Protein AF-A0A932WYL1-F1 (afdb_monomer_lite)

pLDDT: mean 93.35, std 6.83, range [58.09, 98.38]

Structure (mmCIF, N/CA/C/O backbone):
data_AF-A0A932WYL1-F1
#
_entry.id   AF-A0A932WYL1-F1
#
loop_
_atom_site.group_PDB
_atom_site.id
_atom_site.type_symbol
_atom_site.label_atom_id
_atom_site.label_alt_id
_atom_site.label_comp_id
_atom_site.label_asym_id
_atom_site.label_entity_id
_atom_site.label_seq_id
_atom_site.pdbx_PDB_ins_code
_atom_site.Cartn_x
_atom_site.Cartn_y
_atom_site.Cartn_z
_atom_site.occupancy
_atom_site.B_iso_or_equiv
_atom_site.auth_seq_id
_atom_site.auth_comp_id
_atom_site.auth_asym_id
_atom_site.auth_atom_id
_atom_site.pdbx_PDB_model_num
ATOM 1 N N . GLY A 1 1 ? 3.696 -3.843 -1.124 1.00 58.09 1 GLY A N 1
ATOM 2 C CA . GLY A 1 1 ? 4.650 -4.843 -0.619 1.00 58.09 1 GLY A CA 1
ATOM 3 C C . GLY A 1 1 ? 6.036 -4.454 -1.058 1.00 58.09 1 GLY A C 1
ATOM 4 O O . GLY A 1 1 ? 6.251 -4.389 -2.265 1.00 58.09 1 GLY A O 1
ATOM 5 N N . PRO A 1 2 ? 6.922 -4.088 -0.125 1.00 62.00 2 PRO A N 1
ATOM 6 C CA . PRO A 1 2 ? 8.300 -3.767 -0.453 1.00 62.00 2 PRO A CA 1
ATOM 7 C C . PRO A 1 2 ? 9.104 -5.030 -0.779 1.00 62.00 2 PRO A C 1
ATOM 9 O O . PRO A 1 2 ? 8.758 -6.132 -0.344 1.00 62.00 2 PRO A O 1
ATOM 12 N N . GLY A 1 3 ? 10.168 -4.869 -1.560 1.00 69.31 3 GLY A N 1
ATOM 13 C CA . GLY A 1 3 ? 11.039 -5.975 -1.945 1.00 69.31 3 GLY A CA 1
ATOM 14 C C . GLY A 1 3 ? 10.319 -7.095 -2.718 1.00 69.31 3 GLY A C 1
ATOM 15 O O . GLY A 1 3 ? 9.464 -6.851 -3.573 1.00 69.31 3 GLY A O 1
ATOM 16 N N . THR A 1 4 ? 10.645 -8.354 -2.408 1.00 75.19 4 THR A N 1
ATOM 17 C CA . THR A 1 4 ? 10.035 -9.549 -3.028 1.00 75.19 4 THR A CA 1
ATOM 18 C C . THR A 1 4 ? 8.549 -9.724 -2.706 1.00 75.19 4 THR A C 1
ATOM 20 O O . THR A 1 4 ? 7.843 -10.395 -3.460 1.00 75.19 4 THR A O 1
ATOM 23 N N . GLY A 1 5 ? 8.034 -9.040 -1.676 1.00 74.25 5 GLY A N 1
ATOM 24 C CA . GLY A 1 5 ? 6.609 -8.999 -1.334 1.00 74.25 5 GLY A CA 1
ATOM 25 C C . GLY A 1 5 ? 5.716 -8.383 -2.423 1.00 74.25 5 GLY A C 1
ATOM 26 O O . GLY A 1 5 ? 4.500 -8.330 -2.264 1.00 74.25 5 GLY A O 1
ATOM 27 N N . VAL A 1 6 ? 6.285 -7.908 -3.538 1.00 84.56 6 VAL A N 1
ATOM 28 C CA . VAL A 1 6 ? 5.537 -7.453 -4.720 1.00 84.56 6 VAL A CA 1
ATOM 29 C C . VAL A 1 6 ? 5.035 -8.598 -5.614 1.00 84.56 6 VAL A C 1
ATOM 31 O O . VAL A 1 6 ? 4.110 -8.403 -6.405 1.00 84.56 6 VAL A O 1
ATOM 34 N N . ALA A 1 7 ? 5.620 -9.796 -5.498 1.00 84.38 7 ALA A N 1
ATOM 35 C CA . ALA A 1 7 ? 5.314 -10.945 -6.349 1.00 84.38 7 ALA A CA 1
ATOM 36 C C . ALA A 1 7 ? 3.811 -11.306 -6.434 1.00 84.38 7 ALA A C 1
ATOM 38 O O . ALA A 1 7 ? 3.303 -11.381 -7.560 1.00 84.38 7 ALA A O 1
ATOM 39 N N . PRO A 1 8 ? 3.059 -11.458 -5.321 1.00 87.06 8 PRO A N 1
ATOM 40 C CA . PRO A 1 8 ? 1.629 -11.773 -5.402 1.00 87.06 8 PRO A CA 1
ATOM 41 C C . PRO A 1 8 ? 0.817 -10.657 -6.076 1.00 87.06 8 PRO A C 1
ATOM 43 O O . PRO A 1 8 ? -0.134 -10.934 -6.806 1.00 87.06 8 PRO A O 1
ATOM 46 N N . PHE A 1 9 ? 1.220 -9.391 -5.927 1.00 91.38 9 PHE A N 1
ATOM 47 C CA . PHE A 1 9 ? 0.509 -8.263 -6.540 1.00 91.38 9 PHE A CA 1
ATOM 48 C C . PHE A 1 9 ? 0.671 -8.213 -8.056 1.00 91.38 9 PHE A C 1
ATOM 50 O O . PHE A 1 9 ? -0.265 -7.825 -8.758 1.00 91.38 9 PHE A O 1
ATOM 57 N N . ARG A 1 10 ? 1.815 -8.663 -8.587 1.00 93.81 10 ARG A N 1
ATOM 58 C CA . ARG A 1 10 ? 1.966 -8.865 -10.033 1.00 93.81 10 ARG A CA 1
ATOM 59 C C . ARG A 1 10 ? 0.959 -9.901 -10.540 1.00 93.81 10 ARG A C 1
ATOM 61 O O . ARG A 1 10 ? 0.273 -9.623 -11.522 1.00 93.81 10 ARG A O 1
ATOM 68 N N . ALA A 1 11 ? 0.831 -11.039 -9.855 1.00 93.38 11 ALA A N 1
ATOM 69 C CA . ALA A 1 11 ? -0.127 -12.082 -10.223 1.00 93.38 11 ALA A CA 1
ATOM 70 C C . ALA A 1 11 ? -1.580 -11.579 -10.148 1.00 93.38 11 ALA A C 1
ATOM 72 O O . ALA A 1 11 ? -2.349 -11.785 -11.085 1.00 93.38 11 ALA A O 1
ATOM 73 N N . PHE A 1 12 ? -1.944 -10.834 -9.096 1.00 94.25 12 PHE A N 1
ATOM 74 C CA . PHE A 1 12 ? -3.278 -10.231 -8.970 1.00 94.25 12 PHE A CA 1
ATOM 75 C C . PHE A 1 12 ? -3.597 -9.297 -10.137 1.00 94.25 12 PHE A C 1
ATOM 77 O O . PHE A 1 12 ? -4.690 -9.351 -10.696 1.00 94.25 12 PHE A O 1
ATOM 84 N N . LEU A 1 13 ? -2.647 -8.445 -10.527 1.00 95.56 13 LEU A N 1
ATOM 85 C CA . LEU A 1 13 ? -2.841 -7.528 -11.647 1.00 95.56 13 LEU A CA 1
ATOM 86 C C . LEU A 1 13 ? -2.969 -8.277 -12.975 1.00 95.56 13 LEU A C 1
ATOM 88 O O . LEU A 1 13 ? -3.848 -7.938 -13.762 1.00 95.56 13 LEU A O 1
ATOM 92 N N . GLN A 1 14 ? -2.154 -9.310 -13.209 1.00 95.50 14 GLN A N 1
ATOM 93 C CA . GLN A 1 14 ? -2.276 -10.154 -14.402 1.00 95.50 14 GLN A CA 1
ATOM 94 C C . GLN A 1 14 ? -3.656 -10.814 -14.490 1.00 95.50 14 GLN A C 1
ATOM 96 O O . GLN A 1 14 ? -4.297 -10.727 -15.536 1.00 95.50 14 GLN A O 1
ATOM 101 N N . GLU A 1 15 ? -4.147 -11.387 -13.391 1.00 96.31 15 GLU A N 1
ATOM 102 C CA . GLU A 1 15 ? -5.472 -12.012 -13.343 1.00 96.31 15 GLU A CA 1
ATOM 103 C C . GLU A 1 15 ? -6.588 -10.996 -13.610 1.00 96.31 15 GLU A C 1
ATOM 105 O O . GLU A 1 15 ? -7.496 -11.237 -14.405 1.00 96.31 15 GLU A O 1
ATOM 110 N N . ARG A 1 16 ? -6.509 -9.813 -12.990 1.00 96.06 16 ARG A N 1
ATOM 111 C CA . ARG A 1 16 ? -7.496 -8.744 -13.195 1.00 96.06 16 ARG A CA 1
ATOM 112 C C . ARG A 1 16 ? -7.517 -8.247 -14.636 1.00 96.06 16 ARG A C 1
ATOM 114 O O . ARG A 1 16 ? -8.595 -7.982 -15.159 1.00 96.06 16 ARG A O 1
ATOM 121 N N . ILE A 1 17 ? -6.359 -8.153 -15.288 1.00 94.00 17 ILE A N 1
ATOM 122 C CA . ILE A 1 17 ? -6.263 -7.792 -16.708 1.00 94.00 17 ILE A CA 1
ATOM 123 C C . ILE A 1 17 ? -6.871 -8.890 -17.584 1.00 94.00 17 ILE A C 1
ATOM 125 O O . ILE A 1 17 ? -7.669 -8.575 -18.464 1.00 94.00 17 ILE A O 1
ATOM 129 N N . ALA A 1 18 ? -6.537 -10.158 -17.327 1.00 95.81 18 ALA A N 1
ATOM 1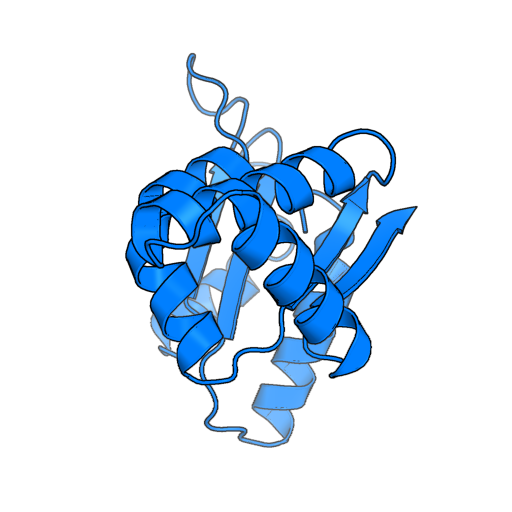30 C CA . ALA A 1 18 ? -7.062 -11.294 -18.083 1.00 95.81 18 ALA A CA 1
ATOM 131 C C . ALA A 1 18 ? -8.593 -11.392 -17.986 1.00 95.81 18 ALA A C 1
ATOM 133 O O . ALA A 1 18 ? -9.262 -11.648 -18.983 1.00 95.81 18 ALA A O 1
ATOM 134 N N . ARG A 1 19 ? -9.153 -11.107 -16.804 1.00 97.00 19 ARG A N 1
ATOM 135 C CA . ARG A 1 19 ? -10.604 -11.053 -16.564 1.00 97.00 19 ARG A CA 1
ATOM 136 C C . ARG A 1 19 ? -11.268 -9.737 -16.970 1.00 97.00 19 ARG A C 1
ATOM 138 O O . ARG A 1 19 ? -12.463 -9.590 -16.742 1.00 97.00 19 ARG A O 1
ATOM 145 N N . GLN A 1 20 ? -10.513 -8.774 -17.500 1.00 94.12 20 GLN A N 1
ATOM 146 C CA . GLN A 1 20 ? -11.007 -7.431 -17.831 1.00 94.12 20 GLN A CA 1
ATOM 147 C C . GLN A 1 20 ? -11.721 -6.738 -16.654 1.00 94.12 20 GLN A C 1
ATOM 149 O O . GLN A 1 20 ? -12.683 -5.999 -16.838 1.00 94.12 20 GLN A O 1
ATOM 154 N N . ALA A 1 21 ? -11.248 -6.962 -15.426 1.00 95.38 21 ALA A N 1
ATOM 155 C CA . ALA A 1 21 ? -11.852 -6.387 -14.232 1.00 95.38 21 ALA A CA 1
ATOM 156 C C . ALA A 1 21 ? -11.752 -4.849 -14.238 1.00 95.38 21 ALA A C 1
ATOM 158 O O . ALA A 1 21 ? -10.681 -4.281 -14.467 1.00 95.38 21 ALA A O 1
ATOM 159 N N . GLU A 1 22 ? -12.860 -4.174 -13.926 1.00 92.06 22 GLU A N 1
ATOM 160 C CA . GLU A 1 22 ? -12.959 -2.706 -13.984 1.00 92.06 22 GLU A CA 1
ATOM 161 C C . GLU A 1 22 ? -12.568 -2.004 -12.678 1.00 92.06 22 GLU A C 1
ATOM 163 O O . GLU A 1 22 ? -12.290 -0.806 -12.666 1.00 92.06 22 GLU A O 1
ATOM 168 N N . GLY A 1 23 ? -12.524 -2.739 -11.562 1.00 93.62 23 GLY A N 1
ATOM 169 C CA . GLY A 1 23 ? -12.209 -2.153 -10.260 1.00 93.62 23 GLY A CA 1
ATOM 170 C C . GLY A 1 23 ? -10.803 -1.540 -10.213 1.00 93.62 23 GLY A C 1
ATOM 171 O O . GLY A 1 23 ? -9.846 -2.091 -10.771 1.00 93.62 23 GLY A O 1
ATOM 172 N N . LYS A 1 24 ? -10.686 -0.421 -9.497 1.00 96.25 24 LYS A N 1
ATOM 173 C CA . LYS A 1 24 ? -9.450 0.359 -9.365 1.00 96.25 24 LYS A CA 1
ATOM 174 C C . LYS A 1 24 ? -8.367 -0.437 -8.621 1.00 96.25 24 LYS A C 1
ATOM 176 O O . LYS A 1 24 ? -8.669 -1.202 -7.708 1.00 96.25 24 LYS A O 1
ATOM 181 N N . ASN A 1 25 ? -7.102 -0.215 -8.982 1.00 97.50 25 ASN A N 1
ATOM 182 C CA . ASN A 1 25 ? -5.943 -0.828 -8.325 1.00 97.50 25 ASN A CA 1
ATOM 183 C C . ASN A 1 25 ? -4.963 0.252 -7.873 1.00 97.50 25 ASN A C 1
ATOM 185 O O . ASN A 1 25 ? -4.662 1.166 -8.642 1.00 97.50 25 ASN A O 1
ATOM 189 N N . TRP A 1 26 ? -4.428 0.117 -6.664 1.00 98.06 26 TRP A N 1
ATOM 190 C CA . TRP A 1 26 ? -3.379 0.991 -6.149 1.00 98.06 26 TRP A CA 1
ATOM 191 C C . TRP A 1 26 ? -2.293 0.152 -5.487 1.00 98.06 26 TRP A C 1
ATOM 193 O O . TRP A 1 26 ? -2.567 -0.614 -4.565 1.00 98.06 26 TRP A O 1
ATOM 203 N N . LEU A 1 27 ? -1.061 0.292 -5.970 1.00 96.94 27 LEU A N 1
ATOM 204 C CA . LEU A 1 27 ? 0.109 -0.369 -5.412 1.00 96.94 27 LEU A CA 1
ATOM 205 C C . LEU A 1 27 ? 1.020 0.638 -4.701 1.00 96.94 27 LEU A C 1
ATOM 207 O O . LEU A 1 27 ? 1.571 1.549 -5.321 1.00 96.94 27 LEU A O 1
ATOM 211 N N . PHE A 1 28 ? 1.225 0.407 -3.404 1.00 96.06 28 PHE A N 1
ATOM 212 C CA . PHE A 1 28 ? 2.332 0.977 -2.642 1.00 96.06 28 PHE A CA 1
ATOM 213 C C . PHE A 1 28 ? 3.520 0.011 -2.706 1.00 96.06 28 PHE A C 1
ATOM 215 O O . PHE A 1 28 ? 3.458 -1.120 -2.201 1.00 96.06 28 PHE A O 1
ATOM 222 N N . PHE A 1 29 ? 4.600 0.451 -3.343 1.00 94.88 29 PHE A N 1
ATOM 223 C CA . PHE A 1 29 ? 5.844 -0.300 -3.483 1.00 94.88 29 PHE A CA 1
ATOM 224 C C . PHE A 1 29 ? 6.987 0.492 -2.860 1.00 94.88 29 PHE A C 1
ATOM 226 O O . PHE A 1 29 ? 7.018 1.719 -2.953 1.00 94.88 29 PHE A O 1
ATOM 233 N N . GLY A 1 30 ? 7.936 -0.203 -2.242 1.00 92.88 30 GLY A N 1
ATOM 234 C CA . GLY A 1 30 ? 9.148 0.446 -1.780 1.00 92.88 30 GLY A CA 1
ATOM 235 C C . GLY A 1 30 ? 10.358 -0.464 -1.819 1.00 92.88 30 GLY A C 1
ATOM 236 O O . GLY A 1 30 ? 10.233 -1.676 -1.654 1.00 92.88 30 GLY A O 1
ATOM 237 N N . GLU A 1 31 ? 11.514 0.141 -2.057 1.00 93.25 31 GLU A N 1
ATOM 238 C CA . GLU A 1 31 ? 12.801 -0.542 -1.990 1.00 93.25 31 GLU A CA 1
ATOM 239 C C . GLU A 1 31 ? 13.950 0.436 -1.700 1.00 93.25 31 GLU A C 1
ATOM 241 O O . GLU A 1 31 ? 13.728 1.580 -1.294 1.00 93.25 31 GLU A O 1
ATOM 246 N N . ARG A 1 32 ? 15.203 -0.002 -1.848 1.00 93.06 32 ARG A N 1
ATOM 247 C CA . ARG A 1 32 ? 16.387 0.839 -1.665 1.00 93.06 32 ARG A CA 1
ATOM 248 C C . ARG A 1 32 ? 16.533 1.862 -2.787 1.00 93.06 32 ARG A C 1
ATOM 250 O O . ARG A 1 32 ? 16.418 3.048 -2.491 1.00 93.06 32 ARG A O 1
ATOM 257 N N . ASN A 1 33 ? 16.743 1.432 -4.029 1.00 94.44 33 ASN A N 1
ATOM 258 C CA . ASN A 1 33 ? 17.004 2.332 -5.154 1.00 94.44 33 ASN A CA 1
ATOM 259 C C . ASN A 1 33 ? 16.056 2.068 -6.322 1.00 94.44 33 ASN A C 1
ATOM 261 O O . ASN A 1 33 ? 15.823 0.917 -6.695 1.00 94.44 33 ASN A O 1
ATOM 265 N N . ARG A 1 34 ? 15.573 3.122 -6.984 1.00 93.75 34 ARG A N 1
ATOM 266 C CA . ARG A 1 34 ? 14.694 2.954 -8.152 1.00 93.75 34 ARG A CA 1
ATOM 267 C C . ARG A 1 34 ? 15.384 2.278 -9.325 1.00 93.75 34 ARG A C 1
ATOM 269 O O . ARG A 1 34 ? 14.773 1.457 -10.001 1.00 93.75 34 ARG A O 1
ATOM 276 N N . ALA A 1 35 ? 16.637 2.650 -9.572 1.00 92.69 35 ALA A N 1
ATOM 277 C CA . ALA A 1 35 ? 17.369 2.222 -10.759 1.00 92.69 35 ALA A CA 1
ATOM 278 C C . ALA A 1 35 ? 17.685 0.718 -10.765 1.00 92.69 35 ALA A C 1
ATOM 280 O O . ALA A 1 35 ? 17.750 0.123 -11.836 1.00 92.69 35 ALA A O 1
ATOM 281 N N . THR A 1 36 ? 17.877 0.108 -9.592 1.00 92.25 36 THR A N 1
ATOM 282 C CA . THR A 1 36 ? 18.297 -1.299 -9.477 1.00 92.25 36 THR A CA 1
ATOM 283 C C . THR A 1 36 ? 17.237 -2.195 -8.853 1.00 92.25 36 THR A C 1
ATOM 285 O O . THR A 1 36 ? 17.170 -3.374 -9.188 1.00 92.25 36 THR A O 1
ATOM 288 N N . ASP A 1 37 ? 16.389 -1.646 -7.981 1.00 93.25 37 ASP A N 1
ATOM 289 C CA . ASP A 1 37 ? 15.568 -2.446 -7.070 1.00 93.25 37 ASP A CA 1
ATOM 290 C C . ASP A 1 37 ? 14.059 -2.282 -7.345 1.00 93.25 37 ASP A C 1
ATOM 292 O O . ASP A 1 37 ? 13.219 -2.803 -6.609 1.00 93.25 37 ASP A O 1
ATOM 296 N N . PHE A 1 38 ? 13.676 -1.586 -8.428 1.00 94.12 38 PHE A N 1
ATOM 297 C CA . PHE A 1 38 ? 12.277 -1.499 -8.853 1.00 94.12 38 PHE A CA 1
ATOM 298 C C . PHE A 1 38 ? 11.842 -2.754 -9.623 1.00 94.12 38 PHE A C 1
ATOM 300 O O . PHE A 1 38 ? 11.699 -2.765 -10.849 1.00 94.12 38 PHE A O 1
ATOM 307 N N . TYR A 1 39 ? 11.622 -3.836 -8.880 1.00 92.69 39 TYR A N 1
ATOM 308 C CA . TYR A 1 39 ? 11.213 -5.123 -9.436 1.00 92.69 39 TYR A CA 1
ATOM 309 C C . TYR A 1 39 ? 9.938 -5.008 -10.275 1.00 92.69 39 TYR A C 1
ATOM 311 O O . TYR A 1 39 ? 8.924 -4.473 -9.826 1.00 92.69 39 TYR A O 1
ATOM 319 N N . TYR A 1 40 ? 9.989 -5.543 -11.498 1.00 93.69 40 TYR A N 1
ATOM 320 C CA . TYR A 1 40 ? 8.909 -5.455 -12.488 1.00 93.69 40 TYR A CA 1
ATOM 321 C C . TYR A 1 40 ? 8.472 -4.013 -12.813 1.00 93.69 40 TYR A C 1
ATOM 323 O O . TYR A 1 40 ? 7.331 -3.792 -13.223 1.00 93.69 40 TYR A O 1
ATOM 331 N N . GLY A 1 41 ? 9.368 -3.034 -12.652 1.00 94.06 41 GLY A N 1
ATOM 332 C CA . GLY A 1 41 ? 9.060 -1.616 -12.817 1.00 94.06 41 GLY A CA 1
ATOM 333 C C . GLY A 1 41 ? 8.431 -1.265 -14.165 1.00 94.06 41 GLY A C 1
ATOM 334 O O . GLY A 1 41 ? 7.438 -0.535 -14.197 1.00 94.06 41 GLY A O 1
ATOM 335 N N . ASP A 1 42 ? 8.920 -1.853 -15.259 1.00 95.56 42 ASP A N 1
ATOM 336 C CA . ASP A 1 42 ? 8.351 -1.652 -16.599 1.00 95.56 42 ASP A CA 1
ATOM 337 C C . ASP A 1 42 ? 6.897 -2.129 -16.686 1.00 95.56 42 ASP A C 1
ATOM 339 O O . ASP A 1 42 ? 6.040 -1.424 -17.217 1.00 95.56 42 ASP A O 1
ATOM 343 N N . PHE A 1 43 ? 6.592 -3.298 -16.110 1.00 95.75 43 PHE A N 1
ATOM 344 C CA . PHE A 1 43 ? 5.234 -3.844 -16.084 1.00 95.75 43 PHE A CA 1
ATOM 345 C C . PHE A 1 43 ? 4.282 -2.906 -15.338 1.00 95.75 43 PHE A C 1
ATOM 347 O O . PHE A 1 43 ? 3.231 -2.544 -15.864 1.00 95.75 43 PHE A O 1
ATOM 354 N N . PHE A 1 44 ? 4.658 -2.467 -14.137 1.00 96.62 44 PHE A N 1
ATOM 355 C CA . PHE A 1 44 ? 3.817 -1.578 -13.338 1.00 96.62 44 PHE A CA 1
ATOM 356 C C . PHE A 1 44 ? 3.643 -0.202 -13.983 1.00 96.62 44 PHE A C 1
ATOM 358 O O . PHE A 1 44 ? 2.526 0.311 -14.028 1.00 96.62 44 PHE A O 1
ATOM 365 N N . THR A 1 45 ? 4.717 0.362 -14.537 1.00 96.75 45 THR A N 1
ATOM 366 C CA . THR A 1 45 ? 4.689 1.670 -15.206 1.00 96.75 45 THR A CA 1
ATOM 367 C C . THR A 1 45 ? 3.782 1.639 -16.438 1.00 96.75 45 THR A C 1
ATOM 369 O O . THR A 1 45 ? 2.976 2.546 -16.635 1.00 96.75 45 THR A O 1
ATOM 372 N N . GLN A 1 46 ? 3.828 0.567 -17.238 1.00 97.12 46 GLN A N 1
ATOM 373 C CA . GLN A 1 46 ? 2.921 0.402 -18.380 1.00 97.12 46 GLN A CA 1
ATOM 374 C C . GLN A 1 46 ? 1.448 0.311 -17.957 1.00 97.12 46 GLN A C 1
ATOM 376 O O . GLN A 1 46 ? 0.574 0.826 -18.656 1.00 97.12 46 GLN A O 1
ATOM 381 N N . LEU A 1 47 ? 1.141 -0.344 -16.831 1.00 96.62 47 LEU A N 1
ATOM 382 C CA . LEU A 1 47 ? -0.232 -0.402 -16.317 1.00 96.62 47 LEU A CA 1
ATOM 383 C C . LEU A 1 47 ? -0.719 0.949 -15.798 1.00 96.62 47 LEU A C 1
ATOM 385 O O . LEU A 1 47 ? -1.891 1.279 -15.994 1.00 96.62 47 LEU A O 1
ATOM 389 N N . GLU A 1 48 ? 0.166 1.726 -15.177 1.00 97.31 48 GLU A N 1
ATOM 390 C CA . GLU A 1 48 ? -0.143 3.087 -14.745 1.00 97.31 48 GLU A CA 1
ATOM 391 C C . GLU A 1 48 ? -0.442 4.004 -15.933 1.00 97.31 48 GLU A C 1
ATOM 393 O O . GLU A 1 48 ? -1.483 4.656 -15.954 1.00 97.31 48 GLU A O 1
ATOM 398 N N . GLN A 1 49 ? 0.382 3.959 -16.983 1.00 97.00 49 GLN A N 1
ATOM 399 C CA . GLN A 1 49 ? 0.150 4.717 -18.221 1.00 97.00 49 GLN A CA 1
ATOM 400 C C . GLN A 1 49 ? -1.177 4.357 -18.907 1.00 97.00 49 GLN A C 1
ATOM 402 O O . GLN A 1 49 ? -1.814 5.209 -19.519 1.00 97.00 49 GLN A O 1
ATOM 407 N N . LYS A 1 50 ? -1.625 3.101 -18.783 1.00 94.94 50 LYS A N 1
ATOM 408 C CA . LYS A 1 50 ? -2.924 2.626 -19.294 1.00 94.94 50 LYS A CA 1
ATOM 409 C C . LYS A 1 50 ? -4.105 2.949 -18.365 1.00 94.94 50 LYS A C 1
ATOM 411 O O . LYS A 1 50 ? -5.219 2.500 -18.632 1.00 94.94 50 LYS A O 1
ATOM 416 N N . GLY A 1 51 ? -3.877 3.650 -17.251 1.00 94.88 51 GLY A N 1
ATOM 417 C CA . GLY A 1 51 ? -4.906 3.977 -16.259 1.00 94.88 51 GLY A CA 1
ATOM 418 C C . GLY A 1 51 ? -5.452 2.764 -15.495 1.00 94.88 51 GLY A C 1
ATOM 419 O O . GLY A 1 51 ? -6.522 2.842 -14.898 1.00 94.88 51 GLY A O 1
ATOM 420 N N . LYS A 1 52 ? -4.752 1.620 -15.523 1.00 95.38 52 LYS A N 1
ATOM 421 C CA . LYS A 1 52 ? -5.178 0.372 -14.860 1.00 95.38 52 LYS A CA 1
ATOM 422 C C . LYS A 1 52 ? -4.619 0.219 -13.445 1.00 95.38 52 LYS A C 1
ATOM 424 O O . LYS A 1 52 ? -5.084 -0.641 -12.694 1.00 95.38 52 LYS A O 1
ATOM 429 N N . LEU A 1 53 ? -3.632 1.033 -13.083 1.00 97.62 53 LEU A N 1
ATOM 430 C CA . LEU A 1 53 ? -2.939 0.995 -11.802 1.00 97.62 53 LEU A CA 1
ATOM 431 C C . LEU A 1 53 ? -2.567 2.414 -11.369 1.00 97.62 53 LEU A C 1
ATOM 433 O O . LEU A 1 53 ? -2.113 3.202 -12.185 1.00 97.62 53 LEU A O 1
ATOM 437 N N .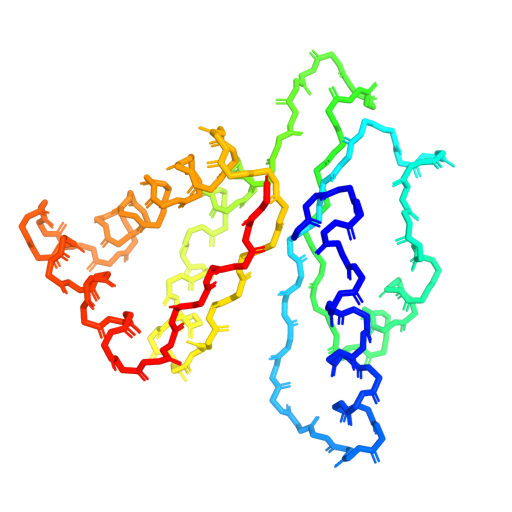 ARG A 1 54 ? -2.715 2.729 -10.085 1.00 97.94 54 ARG A N 1
ATOM 438 C CA . ARG A 1 54 ? -2.061 3.881 -9.458 1.00 97.94 54 ARG A CA 1
ATOM 439 C C . ARG A 1 54 ? -0.822 3.401 -8.709 1.00 97.94 54 ARG A C 1
ATOM 441 O O . ARG A 1 54 ? -0.926 2.437 -7.945 1.00 97.94 54 ARG A O 1
ATOM 448 N N . LEU A 1 55 ? 0.322 4.059 -8.887 1.00 97.38 55 LEU A N 1
ATOM 449 C CA . LEU A 1 55 ? 1.551 3.736 -8.164 1.00 97.38 55 LEU A CA 1
ATOM 450 C C . LEU A 1 55 ? 1.871 4.754 -7.073 1.00 97.38 55 LEU A C 1
ATOM 452 O O . LEU A 1 55 ? 1.632 5.956 -7.172 1.00 97.38 55 LEU A O 1
ATOM 456 N N . SER A 1 56 ? 2.446 4.255 -5.988 1.00 97.25 56 SER A N 1
ATOM 457 C CA . SER A 1 56 ? 3.093 5.064 -4.961 1.00 97.25 56 SER A CA 1
ATOM 458 C C . SER A 1 56 ? 4.402 4.386 -4.590 1.00 97.25 56 SER A C 1
ATOM 460 O O . SER A 1 56 ? 4.403 3.313 -3.989 1.00 97.25 56 SER A O 1
ATOM 462 N N . LEU A 1 57 ? 5.507 4.989 -5.032 1.00 95.75 57 LEU A N 1
ATOM 463 C CA . LEU A 1 57 ? 6.839 4.388 -5.014 1.00 95.75 57 LEU A CA 1
ATOM 464 C C . LEU A 1 57 ? 7.728 5.073 -3.973 1.00 95.75 57 LEU A C 1
ATOM 466 O O . LEU A 1 57 ? 7.932 6.285 -4.041 1.00 95.75 57 LEU A O 1
ATOM 470 N N . ALA A 1 58 ? 8.253 4.301 -3.025 1.00 94.62 58 ALA A N 1
ATOM 471 C CA . ALA A 1 58 ? 9.134 4.769 -1.959 1.00 94.62 58 ALA A CA 1
ATOM 472 C C . ALA A 1 58 ? 10.539 4.168 -2.112 1.00 94.62 58 ALA A C 1
ATOM 474 O O . ALA A 1 58 ? 10.720 2.972 -1.903 1.00 94.62 58 ALA A O 1
ATOM 475 N N . PHE A 1 59 ? 11.538 4.986 -2.444 1.00 95.00 59 PHE A N 1
ATOM 476 C CA . PHE A 1 59 ? 12.927 4.534 -2.559 1.00 95.00 59 PHE A CA 1
ATOM 477 C C . PHE A 1 59 ? 13.773 5.143 -1.444 1.00 95.00 59 PHE A C 1
ATOM 479 O O . PHE A 1 59 ? 13.991 6.351 -1.392 1.00 95.00 59 PHE A O 1
ATOM 486 N N . SER A 1 60 ? 14.218 4.300 -0.515 1.00 93.19 60 SER A N 1
ATOM 487 C CA . SER A 1 60 ? 14.847 4.734 0.740 1.00 93.19 60 SER A CA 1
ATOM 488 C C . SER A 1 60 ? 16.278 5.260 0.587 1.00 93.19 60 SER A C 1
ATOM 490 O O . SER A 1 60 ? 16.816 5.799 1.554 1.00 93.19 60 SER A O 1
ATOM 492 N N . ARG A 1 61 ? 16.902 5.086 -0.585 1.00 94.50 61 ARG A N 1
ATOM 493 C CA . ARG A 1 61 ? 18.293 5.474 -0.874 1.00 94.50 61 ARG A CA 1
ATOM 494 C C . ARG A 1 61 ? 18.467 6.372 -2.100 1.00 94.50 61 ARG A C 1
ATOM 496 O O . ARG A 1 61 ? 19.593 6.762 -2.381 1.00 94.50 61 ARG A O 1
ATOM 503 N N . ASP A 1 62 ? 17.384 6.731 -2.788 1.00 92.62 62 ASP A N 1
ATOM 504 C CA . ASP A 1 62 ? 17.439 7.663 -3.926 1.00 92.62 62 ASP A CA 1
ATOM 505 C C . ASP A 1 62 ? 17.720 9.111 -3.482 1.00 92.62 62 ASP A C 1
ATOM 507 O O . ASP A 1 62 ? 18.170 9.931 -4.279 1.00 92.62 62 ASP A O 1
ATOM 511 N N . THR A 1 63 ? 17.435 9.446 -2.219 1.00 91.75 63 THR A N 1
ATOM 512 C CA . THR A 1 63 ? 17.672 10.777 -1.640 1.00 91.75 63 THR A CA 1
ATOM 513 C C . THR A 1 63 ? 18.215 10.659 -0.217 1.00 91.75 63 THR A C 1
ATOM 515 O O . THR A 1 63 ? 18.095 9.602 0.405 1.00 91.75 63 THR A O 1
ATOM 518 N N . ASP A 1 64 ? 18.732 11.760 0.335 1.00 91.38 64 ASP A N 1
ATOM 519 C CA . ASP A 1 64 ? 19.180 11.826 1.736 1.00 91.38 64 ASP A CA 1
ATOM 520 C C . ASP A 1 64 ? 18.044 11.559 2.741 1.00 91.38 64 ASP A C 1
ATOM 522 O O . ASP A 1 64 ? 18.277 11.106 3.865 1.00 91.38 64 ASP A O 1
ATOM 526 N N . GLN A 1 65 ? 16.793 11.814 2.344 1.00 91.88 65 GLN A N 1
ATOM 527 C CA . GLN A 1 65 ? 15.622 11.518 3.159 1.00 91.88 65 GLN A CA 1
ATOM 528 C C . GLN A 1 65 ? 15.132 10.090 2.898 1.00 91.88 65 GLN A C 1
ATOM 530 O O . GLN A 1 65 ? 14.736 9.731 1.789 1.00 91.88 65 GLN A O 1
ATOM 535 N N . LYS A 1 66 ? 15.095 9.269 3.953 1.00 93.25 66 LYS A N 1
ATOM 536 C CA . LYS A 1 66 ? 14.590 7.893 3.867 1.00 93.25 66 LYS A CA 1
ATOM 537 C C . LYS A 1 66 ? 13.067 7.886 3.743 1.00 93.25 66 LYS A C 1
ATOM 539 O O . LYS A 1 66 ? 12.350 8.141 4.713 1.00 93.25 66 LYS A O 1
ATOM 544 N N . VAL A 1 67 ? 12.569 7.551 2.556 1.00 93.44 67 VAL A N 1
ATOM 545 C CA . VAL A 1 67 ? 11.134 7.405 2.286 1.00 93.44 67 VAL A CA 1
ATOM 546 C C . VAL A 1 67 ? 10.755 5.925 2.260 1.00 93.44 67 VAL A C 1
ATOM 548 O O . VAL A 1 67 ? 11.364 5.140 1.537 1.00 93.44 67 VAL A O 1
ATOM 551 N N . TYR A 1 68 ? 9.723 5.559 3.024 1.00 93.19 68 TYR A N 1
ATOM 552 C CA . TYR A 1 68 ? 9.138 4.217 3.067 1.00 93.19 68 TYR A CA 1
ATOM 553 C C . TYR A 1 68 ? 7.643 4.262 2.723 1.00 93.19 68 TYR A C 1
ATOM 555 O O . TYR A 1 68 ? 7.032 5.333 2.671 1.00 93.19 68 TYR A O 1
ATOM 563 N N . VAL A 1 69 ? 7.035 3.096 2.490 1.00 94.06 69 VAL A N 1
ATOM 564 C CA . VAL A 1 69 ? 5.638 2.991 2.033 1.00 94.06 69 VAL A CA 1
ATOM 565 C C . VAL A 1 69 ? 4.645 3.616 3.013 1.00 94.06 69 VAL A C 1
ATOM 567 O O . VAL A 1 69 ? 3.728 4.312 2.584 1.00 94.06 69 VAL A O 1
ATOM 570 N N . GLN A 1 70 ? 4.868 3.471 4.319 1.00 94.31 70 GLN A N 1
ATOM 571 C CA . GLN A 1 70 ? 4.023 4.045 5.362 1.00 94.31 70 GLN A CA 1
ATOM 572 C C . GLN A 1 70 ? 4.032 5.585 5.347 1.00 94.31 70 GLN A C 1
ATOM 574 O O . GLN A 1 70 ? 3.007 6.214 5.609 1.00 94.31 70 GLN A O 1
ATOM 579 N N . HIS A 1 71 ? 5.143 6.212 4.935 1.00 95.62 71 HIS A N 1
ATOM 580 C CA . HIS A 1 71 ? 5.205 7.666 4.748 1.00 95.62 71 HIS A CA 1
ATOM 581 C C . HIS A 1 71 ? 4.322 8.107 3.574 1.00 95.62 71 HIS A C 1
ATOM 583 O O . HIS A 1 71 ? 3.608 9.107 3.670 1.00 95.62 71 HIS A O 1
ATOM 589 N N . LEU A 1 72 ? 4.328 7.347 2.473 1.00 96.75 72 LEU A N 1
ATOM 590 C CA . LEU A 1 72 ? 3.467 7.629 1.323 1.00 96.75 72 LEU A CA 1
ATOM 591 C C . LEU A 1 72 ? 1.990 7.406 1.648 1.00 96.75 72 LEU A C 1
ATOM 593 O O . LEU A 1 72 ? 1.157 8.207 1.236 1.00 96.75 72 LEU A O 1
ATOM 597 N N . MET A 1 73 ? 1.668 6.368 2.423 1.00 97.38 73 MET A N 1
ATOM 598 C CA . MET A 1 73 ? 0.306 6.121 2.901 1.00 97.38 73 MET A CA 1
ATOM 599 C C . MET A 1 73 ? -0.223 7.302 3.723 1.00 97.38 73 MET A C 1
ATOM 601 O O . MET A 1 73 ? -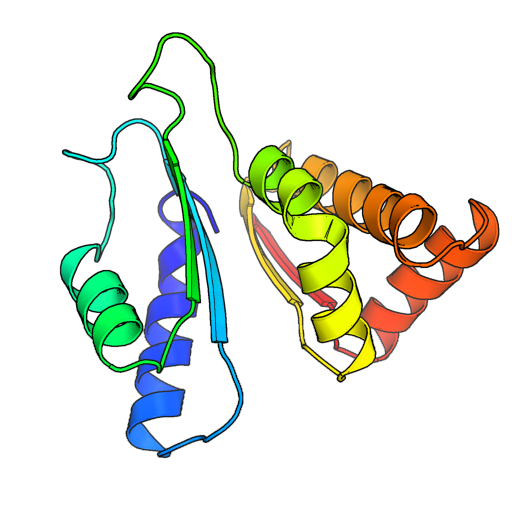1.335 7.761 3.474 1.00 97.38 73 MET A O 1
ATOM 605 N N . LEU A 1 74 ? 0.581 7.851 4.644 1.00 97.31 74 LEU A N 1
ATOM 606 C CA . LEU A 1 74 ? 0.205 9.041 5.416 1.00 97.31 74 LEU A CA 1
ATOM 607 C C . LEU A 1 74 ? 0.057 10.291 4.543 1.00 97.31 74 LEU A C 1
ATOM 609 O O . LEU A 1 74 ? -0.896 11.054 4.718 1.00 97.31 74 LEU A O 1
ATOM 613 N N . LYS A 1 75 ? 0.956 10.496 3.572 1.00 97.56 75 LYS A N 1
ATOM 614 C CA . LYS A 1 75 ? 0.844 11.600 2.603 1.00 97.56 75 LYS A CA 1
ATOM 615 C C . LYS A 1 75 ? -0.473 11.529 1.822 1.00 97.56 75 LYS A C 1
ATOM 617 O O . LYS A 1 75 ? -1.100 12.551 1.564 1.00 97.56 75 LYS A O 1
ATOM 622 N N . GLU A 1 76 ? -0.910 10.318 1.499 1.00 97.75 76 GLU A N 1
ATOM 623 C CA . GLU A 1 76 ? -2.116 10.023 0.724 1.00 97.75 76 GLU A CA 1
ATOM 624 C C . GLU A 1 76 ? -3.341 9.685 1.589 1.00 97.75 76 GLU A C 1
ATOM 626 O O . GLU A 1 76 ? -4.343 9.185 1.074 1.00 97.75 76 GLU A O 1
ATOM 631 N N . LYS A 1 77 ? -3.304 9.978 2.896 1.00 97.94 77 LYS A N 1
ATOM 632 C CA . LYS A 1 77 ? -4.302 9.520 3.879 1.00 97.94 77 LYS A CA 1
ATOM 633 C C . LYS A 1 77 ? -5.757 9.745 3.475 1.00 97.94 77 LYS A C 1
ATOM 635 O O . LYS A 1 77 ? -6.574 8.849 3.639 1.00 97.94 77 LYS A O 1
ATOM 640 N N . LYS A 1 78 ? -6.082 10.912 2.905 1.00 98.06 78 LYS A N 1
ATOM 641 C CA . LYS A 1 78 ? -7.449 11.237 2.457 1.00 98.06 78 LYS A CA 1
ATOM 642 C C . LYS A 1 78 ? -7.890 10.335 1.303 1.00 98.06 78 LYS A C 1
ATOM 644 O O . LYS A 1 78 ? -8.964 9.751 1.353 1.00 98.06 78 LYS A O 1
ATOM 649 N N . SER A 1 79 ? -7.036 10.189 0.290 1.00 98.12 79 SER A N 1
ATOM 650 C CA . SER A 1 79 ? -7.278 9.309 -0.855 1.00 98.12 79 SER A CA 1
ATOM 651 C C . SER A 1 79 ? -7.430 7.855 -0.409 1.00 98.12 79 SER A C 1
ATOM 653 O O . SER A 1 79 ? -8.363 7.180 -0.833 1.00 98.12 79 SER A O 1
ATOM 655 N N . LEU A 1 80 ? -6.524 7.376 0.453 1.00 97.81 80 LEU A N 1
ATOM 656 C CA . LEU A 1 80 ? -6.552 5.998 0.932 1.00 97.81 80 LEU A CA 1
ATOM 657 C C . LEU A 1 80 ? -7.795 5.727 1.785 1.00 97.81 80 LEU A C 1
ATOM 659 O O . LEU A 1 80 ? -8.445 4.701 1.604 1.00 97.81 80 LEU A O 1
ATOM 663 N N . TRP A 1 81 ? -8.168 6.661 2.662 1.00 98.31 81 TRP A N 1
ATOM 664 C CA . TRP A 1 81 ? -9.398 6.554 3.441 1.00 98.31 81 TRP A CA 1
ATOM 665 C C . TRP A 1 81 ? -10.641 6.488 2.549 1.00 98.31 81 TRP A C 1
ATOM 667 O O . TRP A 1 81 ? -11.476 5.611 2.745 1.00 98.31 81 TRP A O 1
ATOM 677 N N . ASN A 1 82 ? -10.731 7.328 1.514 1.00 98.31 82 ASN A N 1
ATOM 678 C CA . ASN A 1 82 ? -11.846 7.278 0.564 1.00 98.31 82 ASN A CA 1
ATOM 679 C C . ASN A 1 82 ? -11.939 5.920 -0.145 1.00 98.31 82 ASN A C 1
ATOM 681 O O . ASN A 1 82 ? -13.025 5.361 -0.239 1.00 98.31 82 ASN A O 1
ATOM 685 N N . TRP A 1 83 ? -10.813 5.338 -0.573 1.00 98.19 83 TRP A N 1
ATOM 686 C CA . TRP A 1 83 ? -10.804 3.988 -1.154 1.00 98.19 83 TRP A CA 1
ATOM 687 C C . TRP A 1 83 ? -11.323 2.937 -0.167 1.00 98.19 83 TRP A C 1
ATOM 689 O O . TRP A 1 83 ? -12.102 2.061 -0.538 1.00 98.19 83 TRP A O 1
ATOM 699 N N . ILE A 1 84 ? -10.919 3.034 1.100 1.00 97.44 84 ILE A N 1
ATOM 700 C CA . ILE A 1 84 ? -11.385 2.144 2.169 1.00 97.44 84 ILE A CA 1
ATOM 701 C C . ILE A 1 84 ? -12.905 2.267 2.374 1.00 97.44 84 ILE A C 1
ATOM 703 O O . ILE A 1 84 ? -13.575 1.243 2.551 1.00 97.44 84 ILE A O 1
ATOM 707 N N . GLN A 1 85 ? -13.449 3.486 2.323 1.00 97.62 85 GLN A N 1
ATOM 708 C CA . GLN A 1 85 ? -14.893 3.740 2.411 1.00 97.62 85 GLN A CA 1
ATOM 709 C C . GLN A 1 85 ? -15.650 3.252 1.165 1.00 97.62 85 GLN A C 1
ATOM 711 O O . GLN A 1 85 ? -16.744 2.713 1.292 1.00 97.62 85 GLN A O 1
ATOM 716 N N . GLU A 1 86 ? -15.041 3.330 -0.022 1.00 97.00 86 GLU A N 1
ATOM 717 C CA . GLU A 1 86 ? -15.569 2.772 -1.282 1.00 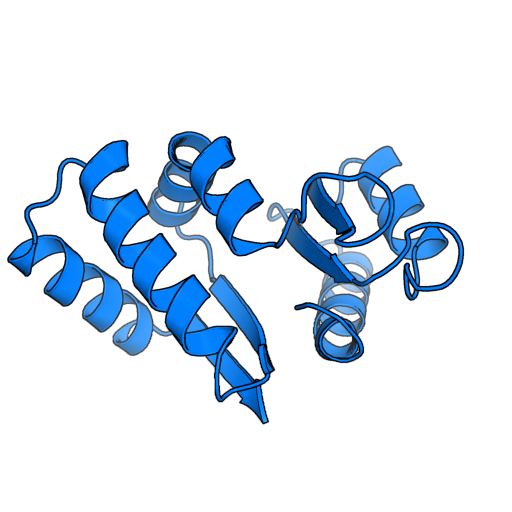97.00 86 GLU A CA 1
ATOM 718 C C . GLU A 1 86 ? -15.536 1.227 -1.334 1.00 97.00 86 GLU A C 1
ATOM 720 O O . GLU A 1 86 ? -15.899 0.631 -2.347 1.00 97.00 86 GLU A O 1
ATOM 725 N N . GLY A 1 87 ? -15.109 0.551 -0.262 1.00 95.88 87 GLY A N 1
ATOM 726 C CA . GLY A 1 87 ? -15.112 -0.911 -0.188 1.00 95.88 87 GLY A CA 1
ATOM 727 C C . GLY A 1 87 ? -13.813 -1.577 -0.644 1.00 95.88 87 GLY A C 1
ATOM 728 O O . GLY A 1 87 ? -13.814 -2.784 -0.886 1.00 95.88 87 GLY A O 1
ATOM 729 N N . ALA A 1 88 ? -12.701 -0.840 -0.745 1.00 97.00 88 ALA A N 1
ATOM 730 C CA . ALA A 1 88 ? -11.417 -1.423 -1.127 1.00 97.00 88 ALA A CA 1
ATOM 731 C C . ALA A 1 88 ? -10.975 -2.553 -0.182 1.00 97.00 88 ALA A C 1
ATOM 733 O O . ALA A 1 88 ? -11.225 -2.526 1.027 1.00 97.00 88 ALA A O 1
ATOM 734 N N . ILE A 1 89 ? -10.266 -3.525 -0.760 1.00 97.25 89 ILE A N 1
ATOM 735 C CA . ILE A 1 89 ? -9.608 -4.612 -0.038 1.00 97.25 89 ILE A CA 1
ATOM 736 C C . ILE A 1 89 ? -8.113 -4.295 0.028 1.00 97.25 89 ILE A C 1
ATOM 738 O O . ILE A 1 89 ? -7.466 -4.098 -1.003 1.00 97.25 89 ILE A O 1
ATOM 742 N N . LEU A 1 90 ? -7.570 -4.236 1.240 1.00 96.44 90 LEU A N 1
ATOM 743 C CA . LEU A 1 90 ? -6.154 -4.006 1.501 1.00 96.44 90 LEU A CA 1
ATOM 744 C C . LEU A 1 90 ? -5.419 -5.339 1.596 1.00 96.44 90 LEU A C 1
ATOM 746 O O . LEU A 1 90 ? -5.845 -6.245 2.315 1.00 96.44 90 LEU A O 1
ATOM 750 N N . TYR A 1 91 ? -4.273 -5.407 0.929 1.00 94.62 91 TYR A N 1
ATOM 751 C CA . TYR A 1 91 ? -3.346 -6.525 1.018 1.00 94.62 91 TYR A CA 1
ATOM 752 C C . TYR A 1 91 ? -1.958 -6.008 1.389 1.00 94.62 91 TYR A C 1
ATOM 754 O O . TYR A 1 91 ? -1.441 -5.085 0.752 1.00 94.62 91 TYR A O 1
ATOM 762 N N . VAL A 1 92 ? -1.346 -6.613 2.402 1.00 92.38 92 VAL A N 1
ATOM 763 C CA . VAL A 1 92 ? 0.002 -6.277 2.868 1.00 92.38 92 VAL A CA 1
ATOM 764 C C . VAL A 1 92 ? 0.873 -7.520 2.775 1.00 92.38 92 VAL A C 1
ATOM 766 O O . VAL A 1 92 ? 0.573 -8.523 3.410 1.00 92.38 92 VAL A O 1
ATOM 769 N N . CYS A 1 93 ? 1.954 -7.432 1.998 1.00 88.06 93 CYS A N 1
ATOM 770 C CA . CYS A 1 93 ? 2.964 -8.485 1.879 1.00 88.06 93 CYS A CA 1
ATOM 771 C C . CYS A 1 93 ? 4.367 -7.934 2.110 1.00 88.06 93 CYS A C 1
ATOM 773 O O . CYS A 1 93 ? 4.668 -6.825 1.652 1.00 88.06 93 CYS A O 1
ATOM 775 N N . GLY A 1 94 ? 5.221 -8.724 2.761 1.00 81.62 94 GLY A N 1
ATOM 776 C CA . GLY A 1 94 ? 6.627 -8.409 3.025 1.00 81.62 94 GLY A CA 1
ATOM 777 C C . GLY A 1 94 ? 7.041 -8.749 4.458 1.00 81.62 94 GLY A C 1
ATOM 778 O O . GLY A 1 94 ? 6.508 -9.681 5.044 1.00 81.62 94 GLY A O 1
ATOM 779 N N . ASP A 1 95 ? 7.977 -7.971 5.001 1.00 83.50 95 ASP A N 1
ATOM 780 C CA . ASP A 1 95 ? 8.559 -8.167 6.336 1.00 83.50 95 ASP A CA 1
ATOM 781 C C . ASP A 1 95 ? 7.514 -8.106 7.470 1.00 83.50 95 ASP A C 1
ATOM 783 O O . ASP A 1 95 ? 6.838 -7.085 7.663 1.00 83.50 95 ASP A O 1
ATOM 787 N N . ALA A 1 96 ? 7.400 -9.197 8.232 1.00 77.88 96 ALA A N 1
ATOM 788 C CA . ALA A 1 96 ? 6.458 -9.311 9.345 1.00 77.88 96 ALA A CA 1
ATOM 789 C C . ALA A 1 96 ? 6.859 -8.485 10.575 1.00 77.88 96 ALA A C 1
ATOM 791 O O . ALA A 1 96 ? 5.997 -7.993 11.313 1.00 77.88 96 ALA A O 1
ATOM 792 N N . GLU A 1 97 ? 8.160 -8.338 10.832 1.00 75.56 97 GLU A N 1
ATOM 793 C CA . GLU A 1 97 ? 8.637 -7.835 12.119 1.00 75.56 97 GLU A CA 1
ATOM 794 C C . GLU A 1 97 ? 8.475 -6.327 12.284 1.00 75.56 97 GLU A C 1
ATOM 796 O O . GLU A 1 97 ? 8.118 -5.875 13.383 1.00 75.56 97 GLU A O 1
ATOM 801 N N . LYS A 1 98 ? 8.739 -5.560 11.219 1.00 82.12 98 LYS A N 1
ATOM 802 C CA . LYS A 1 98 ? 8.741 -4.092 11.237 1.00 82.12 98 LYS A CA 1
ATOM 803 C C . LYS A 1 98 ? 7.689 -3.526 10.299 1.00 82.12 98 LYS A C 1
ATOM 805 O O . LYS A 1 98 ? 6.824 -2.777 10.749 1.00 82.12 98 LYS A O 1
ATOM 810 N N . MET A 1 99 ? 7.708 -3.920 9.026 1.00 84.12 99 MET A N 1
ATOM 811 C CA . MET A 1 99 ? 6.857 -3.286 8.013 1.00 84.12 99 MET A CA 1
ATOM 812 C C . MET A 1 99 ? 5.367 -3.509 8.285 1.00 84.12 99 MET A C 1
ATOM 814 O O . MET A 1 99 ? 4.591 -2.555 8.263 1.00 84.12 99 MET A O 1
ATOM 818 N N . ALA A 1 100 ? 4.967 -4.740 8.614 1.00 86.19 100 ALA A N 1
ATOM 819 C CA . ALA A 1 100 ? 3.567 -5.055 8.897 1.00 86.19 100 ALA A CA 1
ATOM 820 C C . ALA A 1 100 ? 3.002 -4.232 10.071 1.00 86.19 100 ALA A C 1
ATOM 822 O O . ALA A 1 100 ? 1.884 -3.723 9.996 1.00 86.19 100 ALA A O 1
ATOM 823 N N . LYS A 1 101 ? 3.795 -4.057 11.139 1.00 89.56 101 LYS A N 1
ATOM 824 C CA . LYS A 1 101 ? 3.403 -3.272 12.321 1.00 89.56 101 LYS A CA 1
ATOM 825 C C . LYS A 1 101 ? 3.294 -1.784 12.005 1.00 89.56 101 LYS A C 1
ATOM 827 O O . LYS A 1 101 ? 2.334 -1.147 12.426 1.00 89.56 101 LYS A O 1
ATOM 832 N N . GLU A 1 102 ? 4.252 -1.236 11.261 1.00 92.06 102 GLU A N 1
ATOM 833 C CA . GLU A 1 102 ? 4.245 0.178 10.868 1.00 92.06 102 GLU A CA 1
ATOM 834 C C . GLU A 1 102 ? 3.062 0.500 9.947 1.00 92.06 102 GLU A C 1
ATOM 836 O O . GLU A 1 102 ? 2.404 1.526 10.117 1.00 92.06 102 GLU A O 1
ATOM 841 N N . VAL A 1 103 ? 2.741 -0.393 9.006 1.00 93.06 103 VAL A N 1
ATOM 842 C CA . VAL A 1 103 ? 1.566 -0.245 8.138 1.00 93.06 103 VAL A CA 1
ATOM 843 C C . VAL A 1 103 ? 0.271 -0.287 8.949 1.00 93.06 103 VAL A C 1
ATOM 845 O O . VAL A 1 103 ? -0.600 0.554 8.734 1.00 93.06 103 VAL A O 1
ATOM 848 N N . ASP A 1 104 ? 0.149 -1.210 9.905 1.00 93.62 104 ASP A N 1
ATOM 849 C CA . ASP A 1 104 ? -1.026 -1.305 10.776 1.00 93.62 104 ASP A CA 1
ATOM 850 C C . ASP A 1 104 ? -1.221 -0.033 11.620 1.00 93.62 104 ASP A C 1
ATOM 852 O O . ASP A 1 104 ? -2.310 0.543 11.650 1.00 93.62 104 ASP A O 1
ATOM 856 N N . GLN A 1 105 ? -0.142 0.480 12.218 1.00 95.69 105 GLN A N 1
ATOM 857 C CA . GLN A 1 105 ? -0.153 1.753 12.947 1.00 95.69 105 GLN A CA 1
ATOM 858 C C . GLN A 1 105 ? -0.569 2.925 12.052 1.00 95.69 105 GLN A C 1
ATOM 860 O O . GLN A 1 105 ? -1.385 3.758 12.458 1.00 95.69 105 GLN A O 1
ATOM 865 N N . VAL A 1 106 ? -0.060 2.979 10.819 1.00 96.81 106 VAL A N 1
ATOM 866 C CA . VAL A 1 106 ? -0.446 4.017 9.862 1.00 96.81 106 VAL A CA 1
ATOM 867 C C . VAL A 1 106 ? -1.910 3.900 9.454 1.00 96.81 106 VAL A C 1
ATOM 869 O O . VAL A 1 106 ? -2.576 4.925 9.349 1.00 96.81 106 VAL A O 1
ATOM 872 N N . LEU A 1 107 ? -2.465 2.699 9.289 1.00 96.94 107 LEU A N 1
ATOM 873 C CA . LEU A 1 107 ? -3.899 2.543 9.023 1.00 96.94 107 LEU A CA 1
ATOM 874 C C . LEU A 1 107 ? -4.752 3.094 10.173 1.00 96.94 107 LEU A C 1
ATOM 876 O O . LEU A 1 107 ? -5.713 3.824 9.919 1.00 96.94 107 LEU A O 1
ATOM 880 N N . HIS A 1 108 ? -4.365 2.834 11.426 1.00 97.94 108 HIS A N 1
ATOM 881 C CA . HIS A 1 108 ? -5.027 3.434 12.586 1.00 97.94 108 HIS A CA 1
ATOM 882 C C . HIS A 1 108 ? -4.930 4.960 12.587 1.00 97.94 108 HIS A C 1
ATOM 884 O O . HIS A 1 108 ? -5.917 5.641 12.877 1.00 97.94 108 HIS A O 1
ATOM 890 N N . GLN A 1 109 ? -3.760 5.508 12.255 1.00 98.19 109 GLN A N 1
ATOM 891 C CA . GLN A 1 109 ? -3.554 6.950 12.151 1.00 98.19 109 GLN A CA 1
ATOM 892 C C . GLN A 1 109 ? -4.413 7.569 11.042 1.00 98.19 109 GLN A C 1
ATOM 894 O O . GLN A 1 109 ? -5.047 8.596 11.267 1.00 98.19 109 GLN A O 1
ATOM 899 N N . ILE A 1 110 ? -4.501 6.930 9.875 1.00 98.38 110 ILE A N 1
ATOM 900 C CA . ILE A 1 110 ? -5.333 7.386 8.756 1.00 98.38 110 ILE A CA 1
ATOM 901 C C . ILE A 1 110 ? -6.814 7.372 9.138 1.00 98.38 110 ILE A C 1
ATOM 903 O O . ILE A 1 110 ? -7.513 8.346 8.868 1.00 98.38 110 ILE A O 1
ATOM 907 N N . ALA A 1 111 ? -7.287 6.325 9.815 1.00 98.00 111 ALA A N 1
ATOM 908 C CA . ALA A 1 111 ? -8.672 6.250 10.275 1.00 98.00 111 ALA A CA 1
ATOM 909 C C . ALA A 1 111 ? -9.023 7.390 11.251 1.00 98.00 111 ALA A C 1
ATOM 911 O O . ALA A 1 111 ? -10.110 7.959 11.173 1.00 98.00 111 ALA A O 1
ATOM 912 N N . LYS A 1 112 ? -8.080 7.790 12.112 1.00 98.31 112 LYS A N 1
ATOM 913 C CA . LYS A 1 112 ? -8.256 8.937 13.015 1.00 98.31 112 LYS A CA 1
ATOM 914 C C . LYS A 1 112 ? -8.197 10.275 12.277 1.00 98.31 112 LYS A C 1
ATOM 916 O O . LYS A 1 112 ? -9.102 11.090 12.390 1.00 98.31 112 LYS A O 1
ATOM 921 N N . GLU A 1 113 ? -7.143 10.509 11.499 1.00 98.06 113 GLU A N 1
ATOM 922 C CA . GLU A 1 113 ? -6.873 11.823 10.900 1.00 98.06 113 GLU A CA 1
ATOM 923 C C . GLU A 1 113 ? -7.720 12.136 9.662 1.00 98.06 113 GLU A C 1
ATOM 925 O O . GLU A 1 113 ? -8.050 13.296 9.424 1.00 98.06 113 GLU A O 1
ATOM 930 N N . ALA A 1 114 ? -8.020 11.133 8.835 1.00 97.94 114 ALA A N 1
ATOM 931 C CA . ALA A 1 114 ? -8.831 11.298 7.629 1.00 97.94 114 ALA A CA 1
ATOM 932 C C . ALA A 1 114 ? -10.286 10.865 7.845 1.00 97.94 114 ALA A C 1
ATOM 934 O O . ALA A 1 114 ? -11.177 11.445 7.229 1.00 97.94 114 ALA A O 1
ATOM 935 N N . GLY A 1 115 ? -10.521 9.878 8.714 1.00 97.00 115 GLY A N 1
ATOM 936 C CA . GLY A 1 115 ? -11.862 9.396 9.047 1.00 97.00 115 GLY A CA 1
ATOM 937 C C . GLY A 1 115 ? -12.527 10.093 10.227 1.00 97.00 115 GLY A C 1
ATOM 938 O O . GLY A 1 115 ? -13.730 9.933 10.400 1.00 97.00 115 GLY A O 1
ATOM 939 N N . GLY A 1 116 ? -11.780 10.863 11.025 1.00 97.75 116 GLY A N 1
ATOM 940 C CA . GLY A 1 116 ? -12.316 11.531 12.213 1.00 97.75 116 GLY A CA 1
ATOM 941 C C . GLY A 1 116 ? -12.680 10.572 13.347 1.00 97.75 116 GLY A C 1
ATOM 942 O O . GLY A 1 116 ? -13.404 10.967 14.256 1.00 97.75 116 GLY A O 1
ATOM 943 N N . LEU A 1 117 ? -12.205 9.324 13.295 1.00 98.12 117 LEU A N 1
ATOM 944 C CA . LEU A 1 117 ? -12.486 8.328 14.321 1.00 98.12 117 LEU A CA 1
ATOM 945 C C . LEU A 1 117 ? -11.677 8.608 15.588 1.00 98.12 117 LEU A C 1
ATOM 947 O O . LEU A 1 117 ? -10.516 9.023 15.535 1.00 98.12 117 LEU A O 1
ATOM 951 N N . SER A 1 118 ? -12.261 8.305 16.739 1.00 98.38 118 SER A N 1
ATOM 952 C CA . SER A 1 118 ? -11.515 8.178 17.982 1.00 98.38 118 SER A CA 1
ATOM 953 C C . SER A 1 118 ? -10.551 6.988 17.937 1.00 98.38 118 SER A C 1
ATOM 955 O O . SER A 1 118 ? -10.566 6.129 17.052 1.00 98.38 118 SER A O 1
ATOM 957 N N . GLU A 1 119 ? -9.686 6.919 18.940 1.00 96.94 119 GLU A N 1
ATOM 958 C CA . GLU A 1 119 ? -8.732 5.829 19.108 1.00 96.94 119 GLU A CA 1
ATOM 959 C C . GLU A 1 119 ? -9.427 4.463 19.311 1.00 96.94 119 GLU A C 1
ATOM 961 O O . GLU A 1 119 ? -8.977 3.452 18.774 1.00 96.94 119 GLU A O 1
ATOM 966 N N . GLU A 1 120 ? -10.562 4.419 20.016 1.00 97.94 120 GLU A N 1
ATOM 967 C CA . GLU A 1 120 ? -11.348 3.189 20.183 1.00 97.94 120 GLU A CA 1
ATOM 968 C C . GLU A 1 120 ? -12.081 2.785 18.899 1.00 97.94 120 GLU A C 1
ATOM 970 O O . GLU A 1 120 ? -12.008 1.623 18.489 1.00 97.94 120 GLU A O 1
ATOM 975 N N . GLU A 1 121 ? -12.714 3.743 18.219 1.00 98.06 121 GLU A N 1
ATOM 976 C CA . GLU A 1 121 ? -13.397 3.503 16.944 1.00 98.06 121 GLU A CA 1
ATOM 977 C C . GLU A 1 121 ? -12.417 3.054 15.859 1.00 98.06 121 GLU A C 1
ATOM 979 O O . GLU A 1 121 ? -12.721 2.135 15.107 1.00 98.06 121 GLU A O 1
ATOM 984 N N . SER A 1 122 ? -11.211 3.629 15.813 1.00 98.00 122 SER A N 1
ATOM 985 C CA . SER A 1 122 ? -10.145 3.198 14.904 1.00 98.00 122 SER A CA 1
ATOM 986 C C . SER A 1 122 ? -9.757 1.735 15.144 1.00 98.00 122 SER A C 1
ATOM 988 O O . SER A 1 122 ? -9.667 0.948 14.197 1.00 98.00 122 SER A O 1
ATOM 990 N N . ARG A 1 123 ? -9.593 1.324 16.411 1.00 97.50 123 ARG A N 1
ATOM 991 C CA . ARG A 1 123 ? -9.343 -0.084 16.765 1.00 97.50 123 ARG A CA 1
ATOM 992 C C . ARG A 1 123 ? -10.472 -1.004 16.334 1.00 97.50 123 ARG A C 1
ATOM 994 O O . ARG A 1 123 ? -10.212 -2.051 15.738 1.00 97.50 123 ARG A O 1
ATOM 1001 N N . HIS A 1 124 ? -11.711 -0.615 16.619 1.00 98.06 124 HIS A N 1
ATOM 1002 C CA . HIS A 1 124 ? -12.881 -1.387 16.224 1.00 98.06 124 HIS A CA 1
ATOM 1003 C C . HIS A 1 124 ? -12.982 -1.509 14.698 1.00 98.06 124 HIS A C 1
ATOM 1005 O O . HIS A 1 124 ? -13.144 -2.612 14.180 1.00 98.06 124 HIS A O 1
ATOM 1011 N N . TYR A 1 125 ? -12.793 -0.405 13.976 1.00 97.81 125 TYR A N 1
ATOM 1012 C CA . TYR A 1 125 ? -12.903 -0.340 12.524 1.00 97.81 125 TYR A CA 1
ATOM 1013 C C . TYR A 1 125 ? -11.885 -1.248 11.824 1.00 97.81 125 TYR A C 1
ATOM 1015 O O . TYR A 1 125 ? -12.266 -2.089 11.011 1.00 97.81 125 TYR A O 1
ATOM 1023 N N . ILE A 1 126 ? -10.597 -1.151 12.172 1.00 96.31 126 ILE A N 1
ATOM 1024 C CA . ILE A 1 126 ? -9.557 -1.999 11.563 1.00 96.31 126 ILE A CA 1
ATOM 1025 C C . ILE A 1 126 ? -9.766 -3.476 11.921 1.00 96.31 126 ILE A C 1
ATOM 1027 O O . ILE A 1 126 ? -9.588 -4.347 11.066 1.00 96.31 126 ILE A O 1
ATOM 1031 N N . LYS A 1 127 ? -10.209 -3.783 13.150 1.00 96.38 127 LYS A N 1
ATOM 1032 C CA . LYS A 1 127 ? -10.591 -5.152 13.532 1.00 96.38 127 LYS A CA 1
ATOM 1033 C C . LYS A 1 127 ? -11.739 -5.667 12.661 1.00 96.38 127 LYS A C 1
ATOM 1035 O O . LYS A 1 127 ? -11.652 -6.785 12.156 1.00 96.38 127 LYS A O 1
ATOM 1040 N N . GLN A 1 128 ? -12.772 -4.854 12.449 1.00 97.31 128 GLN A N 1
ATOM 1041 C CA . GLN A 1 128 ? -13.912 -5.217 11.614 1.00 97.31 128 GLN A CA 1
ATOM 1042 C C . GLN A 1 128 ? -13.491 -5.442 10.159 1.00 97.31 128 GLN A C 1
ATOM 1044 O O . GLN A 1 128 ? -13.873 -6.445 9.569 1.00 97.31 128 GLN A O 1
ATOM 1049 N N . MET A 1 129 ? -12.598 -4.612 9.606 1.00 97.25 129 MET A N 1
ATOM 1050 C CA . MET A 1 129 ? -12.055 -4.831 8.259 1.00 97.25 129 MET A CA 1
ATOM 1051 C C . MET A 1 129 ? -11.376 -6.197 8.092 1.00 97.25 129 MET A C 1
ATOM 1053 O O . MET A 1 129 ? -11.480 -6.800 7.022 1.00 97.25 129 MET A O 1
ATOM 1057 N N . ARG A 1 130 ? -10.686 -6.697 9.125 1.00 94.94 130 ARG A N 1
ATOM 1058 C CA . ARG A 1 130 ? -10.089 -8.043 9.102 1.00 94.94 130 ARG A CA 1
ATOM 1059 C C . ARG A 1 130 ? -11.168 -9.130 9.123 1.00 94.94 130 ARG A C 1
ATOM 1061 O O . ARG A 1 130 ? -11.085 -10.074 8.341 1.00 94.94 130 ARG A O 1
ATOM 1068 N N . LEU A 1 131 ? -12.194 -8.979 9.967 1.00 95.81 131 LEU A N 1
ATOM 1069 C CA . LEU A 1 131 ? -13.328 -9.913 10.043 1.00 95.81 131 LEU A CA 1
ATOM 1070 C C . LEU A 1 131 ? -14.112 -9.971 8.723 1.00 95.81 131 LEU A C 1
ATOM 1072 O O . LEU A 1 131 ? -14.438 -11.058 8.249 1.00 95.81 131 LEU A O 1
ATOM 1076 N N . ASP A 1 132 ? -14.310 -8.820 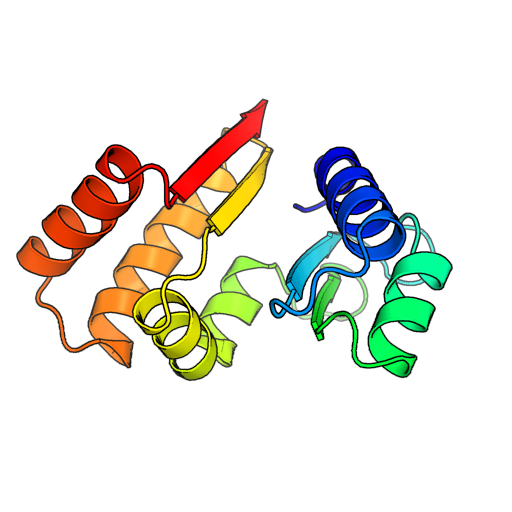8.083 1.00 96.50 132 ASP A N 1
ATOM 1077 C CA . ASP A 1 132 ? -14.999 -8.680 6.796 1.00 96.50 132 ASP A CA 1
ATOM 1078 C C . ASP A 1 132 ? -14.147 -9.134 5.600 1.00 96.50 132 ASP A C 1
ATOM 1080 O O . ASP A 1 132 ? -14.556 -8.980 4.449 1.00 96.50 132 ASP A O 1
ATOM 1084 N N . LYS A 1 133 ? -12.938 -9.664 5.839 1.00 95.88 133 LYS A N 1
ATOM 1085 C CA . LYS A 1 133 ? -11.985 -10.061 4.790 1.00 95.88 133 LYS A CA 1
ATOM 1086 C C . LYS A 1 133 ? -11.666 -8.910 3.822 1.00 95.88 133 LYS A C 1
ATOM 1088 O O . LYS A 1 133 ? -11.437 -9.137 2.633 1.00 95.88 133 LYS A O 1
ATOM 1093 N N . ARG A 1 134 ? -11.620 -7.674 4.329 1.00 96.62 134 ARG A N 1
ATOM 1094 C CA . ARG A 1 134 ? -11.187 -6.472 3.593 1.00 96.62 134 ARG A CA 1
ATOM 1095 C C . ARG A 1 134 ? -9.763 -6.034 3.930 1.00 96.62 134 ARG A C 1
ATOM 1097 O O . ARG A 1 134 ? -9.252 -5.121 3.293 1.00 96.62 134 ARG A O 1
ATOM 1104 N N . TYR A 1 135 ? -9.118 -6.665 4.907 1.00 96.0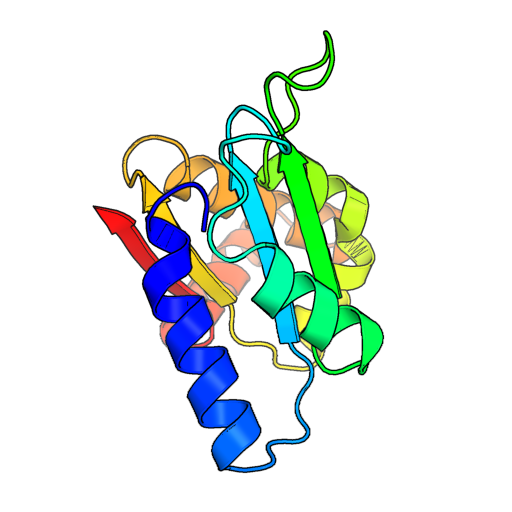0 135 TYR A N 1
ATOM 1105 C CA . TYR A 1 135 ? -7.719 -6.419 5.244 1.00 96.00 135 TYR A CA 1
ATOM 1106 C C . TYR A 1 135 ? -6.986 -7.744 5.459 1.00 96.00 135 TYR A C 1
ATOM 1108 O O . TYR A 1 135 ? -7.255 -8.459 6.423 1.00 96.00 135 TYR A O 1
ATOM 1116 N N . HIS A 1 136 ? -6.073 -8.056 4.539 1.00 93.00 136 HIS A N 1
ATOM 1117 C CA . HIS A 1 136 ? -5.276 -9.282 4.517 1.00 93.00 136 HIS A CA 1
ATOM 1118 C C . HIS A 1 136 ? -3.796 -8.961 4.681 1.00 93.00 136 HIS A C 1
ATOM 1120 O O . HIS A 1 136 ? -3.281 -8.021 4.069 1.00 93.00 136 HIS A O 1
ATOM 1126 N N . ILE A 1 137 ? -3.112 -9.773 5.478 1.00 87.69 137 ILE A N 1
ATOM 1127 C CA . ILE A 1 137 ? -1.681 -9.654 5.735 1.00 87.69 137 ILE A CA 1
ATOM 1128 C C . ILE A 1 137 ? -1.060 -11.019 5.444 1.00 87.69 137 ILE A C 1
ATOM 1130 O O . ILE A 1 137 ? -1.463 -12.012 6.043 1.00 87.69 137 ILE A O 1
ATOM 1134 N N . ASP A 1 138 ? -0.105 -11.051 4.525 1.00 83.31 138 ASP A N 1
ATOM 1135 C CA . ASP A 1 138 ? 0.686 -12.228 4.169 1.00 83.31 138 ASP A CA 1
ATOM 1136 C C . ASP A 1 138 ? 2.167 -11.855 4.279 1.00 83.31 138 ASP A C 1
ATOM 1138 O O . ASP A 1 138 ? 2.786 -11.335 3.347 1.00 83.31 138 ASP A O 1
ATOM 1142 N N . VAL A 1 139 ? 2.688 -11.993 5.495 1.00 81.50 139 VAL A N 1
ATOM 1143 C CA . VAL A 1 139 ? 4.012 -11.517 5.902 1.00 81.50 139 VAL A CA 1
ATOM 1144 C C . VAL A 1 139 ? 4.830 -12.673 6.454 1.00 81.50 139 VAL A C 1
ATOM 1146 O O . VAL A 1 139 ? 4.276 -13.583 7.073 1.00 81.50 139 VAL A O 1
ATOM 1149 N N . TYR A 1 140 ? 6.137 -12.622 6.214 1.00 76.06 140 TYR A N 1
ATOM 1150 C CA . TYR A 1 140 ? 7.110 -13.651 6.580 1.00 76.06 140 TYR A CA 1
ATOM 1151 C C . TYR A 1 140 ? 8.319 -13.051 7.295 1.00 76.06 140 TYR A C 1
ATOM 1153 O O . TYR A 1 140 ? 8.494 -11.807 7.240 1.00 76.06 140 TYR A O 1
#

Secondary structure (DSSP, 8-state):
--GGGGHHHHHHHHHHHHTT--S--EEEEEES-HHHH-TTHHHHHHHHHTTS-EEEEEETTSSSS---HHHHHHHTHHHHHHHHHTTPPEEEEE-TTTHHHHHHHHHHHHHHHTT---HHHHHHHHHHHHHTT-EEEEE-

Sequence (140 aa):
GPGTGVAPFRAFLQERIARQAEGKNWLFFGERNRATDFYYGDFFTQLEQKGKLRLSLAFSRDTDQKVYVQHLMLKEKKSLWNWIQEGAILYVCGDAEKMAKEVDQVLHQIAKEAGGLSEEESRHYIKQMRLDKRYHIDVY

Foldseek 3Di:
DEAPQCVVVVVVLVVCVVVVPPDAAEDQYEDADPVPGCVVVVVQVVCVVVVRYHYDYFHQHNDPHGGHSLNSCLVCLQVVVVCVVVLAAAEAEEAPPPPVVSNLVSQLVSCCPNVVDDSVRSVVVVVVCVVVNRYYYDYD

Radius of gyration: 15.02 Å; chains: 1; bounding box: 35×26×40 Å